Protein AF-A0AAU9M4W1-F1 (afdb_monomer_lite)

InterPro domains:
  IPR027356 NPH3 domain [PF03000] (1-107)
  IPR027356 NPH3 domain [PS51649] (1-108)
  IPR043454 NPH3/RPT2-like family [PTHR32370] (1-107)

Structure (mmCIF, N/CA/C/O backbone):
data_AF-A0AAU9M4W1-F1
#
_entry.id   AF-A0AAU9M4W1-F1
#
loop_
_atom_site.group_PDB
_atom_site.id
_atom_site.type_symbol
_atom_site.label_atom_id
_atom_site.label_alt_id
_atom_site.label_comp_id
_atom_site.label_asym_id
_atom_site.label_entity_id
_atom_site.label_seq_id
_atom_site.pdbx_PDB_ins_code
_atom_site.Cartn_x
_atom_site.Cartn_y
_atom_site.Cartn_z
_atom_site.occupancy
_atom_site.B_iso_or_equiv
_atom_site.auth_seq_id
_atom_site.auth_comp_id
_atom_site.auth_asym_id
_atom_site.auth_atom_id
_atom_site.pdbx_PDB_model_num
ATOM 1 N N . MET A 1 1 ? 22.738 7.927 -5.315 1.00 49.53 1 MET A N 1
ATOM 2 C CA . MET A 1 1 ? 21.273 7.806 -5.409 1.00 49.53 1 MET A CA 1
ATOM 3 C C . MET A 1 1 ? 20.799 7.486 -4.016 1.00 49.53 1 MET A C 1
ATOM 5 O O . MET A 1 1 ? 21.299 6.522 -3.449 1.00 49.53 1 MET A O 1
ATOM 9 N N . ASP A 1 2 ? 19.952 8.337 -3.456 1.00 64.69 2 ASP A N 1
ATOM 10 C CA . ASP A 1 2 ? 19.357 8.104 -2.145 1.00 64.69 2 ASP A CA 1
ATOM 11 C C . ASP A 1 2 ? 18.311 6.990 -2.276 1.00 64.69 2 ASP A C 1
ATOM 13 O O . ASP A 1 2 ? 17.534 6.972 -3.233 1.00 64.69 2 ASP A O 1
ATOM 17 N N . GLN A 1 3 ? 18.356 6.006 -1.379 1.00 76.00 3 GLN A N 1
ATOM 18 C CA . GLN A 1 3 ? 17.350 4.947 -1.319 1.00 76.00 3 GLN A CA 1
ATOM 19 C C . GLN A 1 3 ? 16.107 5.511 -0.633 1.00 76.00 3 GLN A C 1
ATOM 21 O O . GLN A 1 3 ? 16.238 6.182 0.390 1.00 76.00 3 GLN A O 1
ATOM 26 N N . ALA A 1 4 ? 14.923 5.242 -1.184 1.00 85.19 4 ALA A N 1
ATOM 27 C CA . ALA A 1 4 ? 13.677 5.627 -0.535 1.00 85.19 4 ALA A CA 1
ATOM 28 C C . ALA A 1 4 ? 13.551 4.906 0.813 1.00 85.19 4 ALA A C 1
ATOM 30 O O . ALA A 1 4 ? 13.767 3.696 0.913 1.00 85.19 4 ALA A O 1
ATOM 31 N N . SER A 1 5 ? 13.210 5.668 1.839 1.00 89.88 5 SER A N 1
ATOM 32 C CA . SER A 1 5 ? 12.911 5.193 3.179 1.00 89.88 5 SER A CA 1
ATOM 33 C C . SER A 1 5 ? 11.400 5.098 3.382 1.00 89.88 5 SER A C 1
ATOM 35 O O . SER A 1 5 ? 10.611 5.610 2.586 1.00 89.88 5 SER A O 1
ATOM 37 N N . ILE A 1 6 ? 10.982 4.456 4.473 1.00 90.75 6 ILE A N 1
ATOM 38 C CA . ILE A 1 6 ? 9.564 4.394 4.842 1.00 90.75 6 ILE A CA 1
ATOM 39 C C . ILE A 1 6 ? 8.950 5.798 4.957 1.00 90.75 6 ILE A C 1
ATOM 41 O O . ILE A 1 6 ? 7.852 6.031 4.463 1.00 90.75 6 ILE A O 1
ATOM 45 N N . GLU A 1 7 ? 9.683 6.759 5.518 1.00 91.12 7 GLU A N 1
ATOM 46 C CA . GLU A 1 7 ? 9.214 8.133 5.720 1.00 91.12 7 GLU A CA 1
ATOM 47 C C . GLU A 1 7 ? 8.845 8.831 4.401 1.00 91.12 7 GLU A C 1
ATOM 49 O O . GLU A 1 7 ? 7.930 9.652 4.379 1.00 91.12 7 GLU A O 1
ATOM 54 N N . ASP A 1 8 ? 9.490 8.453 3.292 1.00 92.44 8 ASP A N 1
ATOM 55 C CA . ASP A 1 8 ? 9.257 9.042 1.969 1.00 92.44 8 ASP A CA 1
ATOM 56 C C . ASP A 1 8 ? 7.932 8.597 1.333 1.00 92.44 8 ASP A C 1
ATOM 58 O O . ASP A 1 8 ? 7.402 9.275 0.450 1.00 92.44 8 ASP A O 1
ATOM 62 N N . ILE A 1 9 ? 7.385 7.458 1.768 1.00 92.56 9 ILE A N 1
ATOM 63 C CA . ILE A 1 9 ? 6.151 6.877 1.218 1.00 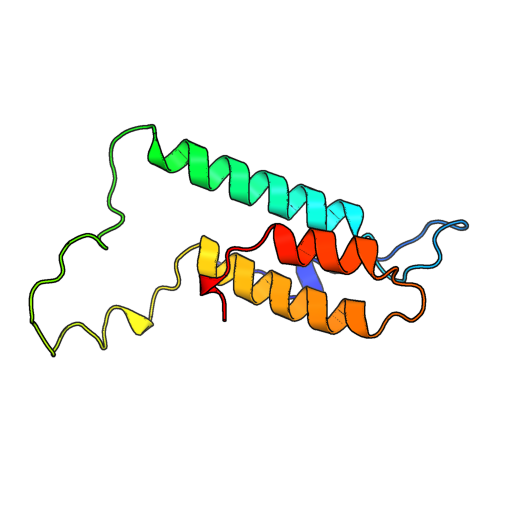92.56 9 ILE A CA 1
ATOM 64 C C . ILE A 1 9 ? 4.954 6.985 2.170 1.00 92.56 9 ILE A C 1
ATOM 66 O O . ILE A 1 9 ? 3.824 6.680 1.777 1.00 92.56 9 ILE A O 1
ATOM 70 N N . LEU A 1 10 ? 5.167 7.445 3.408 1.00 92.56 10 LEU A N 1
ATOM 71 C CA . LEU A 1 10 ? 4.097 7.716 4.367 1.00 92.56 10 LEU A CA 1
ATOM 72 C C . LEU A 1 10 ? 3.362 9.005 3.998 1.00 92.56 10 LEU A C 1
ATOM 74 O O . LEU A 1 10 ? 3.697 10.101 4.439 1.00 92.56 10 LEU A O 1
ATOM 78 N N . ILE A 1 11 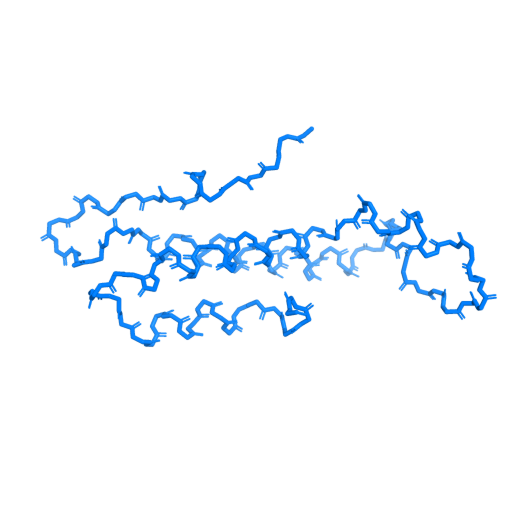? 2.311 8.861 3.197 1.00 91.56 11 ILE A N 1
ATOM 79 C CA . ILE A 1 11 ? 1.430 9.964 2.812 1.00 91.56 11 ILE A CA 1
ATOM 80 C C . ILE A 1 11 ? 0.291 10.049 3.838 1.00 91.56 11 ILE A C 1
ATOM 82 O O . ILE A 1 11 ? -0.532 9.131 3.882 1.00 91.56 11 ILE A O 1
ATOM 86 N N . PRO A 1 12 ? 0.204 11.109 4.665 1.00 90.75 12 PRO A N 1
ATOM 87 C CA . PRO A 1 12 ? -0.850 11.226 5.665 1.00 90.75 12 PRO A CA 1
ATOM 88 C C . PRO A 1 12 ? -2.221 11.366 5.011 1.00 90.75 12 PRO A C 1
ATOM 90 O O . PRO A 1 12 ? -2.385 12.117 4.043 1.00 90.75 12 PRO A O 1
ATOM 93 N N . ASN A 1 13 ? -3.223 10.706 5.582 1.00 88.62 13 ASN A N 1
ATOM 94 C CA . ASN A 1 13 ? -4.596 10.914 5.162 1.00 88.62 13 ASN A CA 1
ATOM 95 C C . ASN A 1 13 ? -5.152 12.206 5.783 1.00 88.62 13 ASN A C 1
ATOM 97 O O . ASN A 1 13 ? -5.305 12.311 6.997 1.00 88.62 13 ASN A O 1
ATOM 101 N N . MET A 1 14 ? -5.451 13.207 4.951 1.00 81.94 14 MET A N 1
ATOM 102 C CA . MET A 1 14 ? -6.018 14.497 5.387 1.00 81.94 14 MET A CA 1
ATOM 103 C C . MET A 1 14 ? -7.540 14.575 5.173 1.00 81.94 14 MET A C 1
ATOM 105 O O . MET A 1 14 ? -8.149 15.633 5.349 1.00 81.94 14 MET A O 1
ATOM 109 N N . GLY A 1 15 ? -8.168 13.479 4.736 1.00 75.06 15 GLY A N 1
ATOM 110 C CA . GLY A 1 15 ? -9.588 13.427 4.423 1.00 75.06 15 GLY A CA 1
ATOM 111 C C . GLY A 1 15 ? -10.453 13.253 5.669 1.00 75.06 15 GLY A C 1
ATOM 112 O O . GLY A 1 15 ? -10.304 12.292 6.410 1.00 75.06 15 GLY A O 1
ATOM 113 N N . TYR A 1 16 ? -11.453 14.120 5.848 1.00 65.69 16 TYR A N 1
ATOM 114 C CA . TYR A 1 16 ? -12.425 14.034 6.954 1.00 65.69 16 TYR A CA 1
ATOM 115 C C . TYR A 1 16 ? -13.256 12.735 6.987 1.00 65.69 16 TYR A C 1
ATOM 117 O O . TYR A 1 16 ? -13.938 12.473 7.974 1.00 65.69 16 TYR A O 1
ATOM 125 N N . SER A 1 17 ? -13.255 11.958 5.901 1.00 69.56 17 SER A N 1
ATOM 126 C CA . SER A 1 17 ? -14.028 10.721 5.738 1.00 69.56 17 SER A CA 1
ATOM 127 C C . SER A 1 17 ? -13.181 9.451 5.766 1.00 69.56 17 SER A C 1
ATOM 129 O O . SER A 1 17 ? -13.743 8.363 5.650 1.00 69.56 17 SER A O 1
ATOM 131 N N . SER A 1 18 ? -11.855 9.575 5.828 1.00 71.81 18 SER A N 1
ATOM 132 C CA . SER A 1 18 ? -10.970 8.418 5.866 1.00 71.81 18 SER A CA 1
ATOM 133 C C . SER A 1 18 ? -10.623 8.096 7.307 1.00 71.81 18 SER A C 1
ATOM 135 O O . SER A 1 18 ? -10.243 8.974 8.077 1.00 71.81 18 SER A O 1
ATOM 137 N N . GLU A 1 19 ? -10.792 6.834 7.678 1.00 83.69 19 GLU A N 1
ATOM 138 C CA . GLU 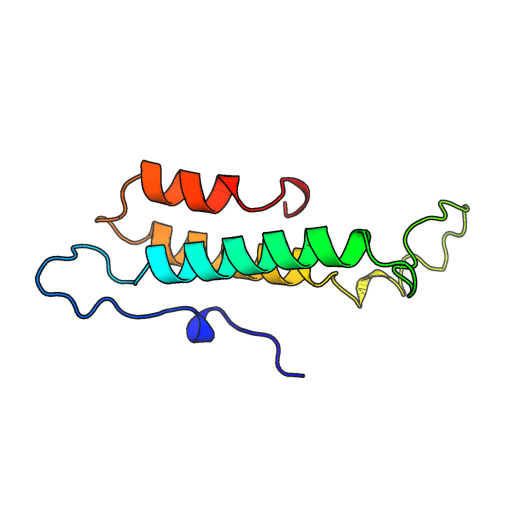A 1 19 ? -10.482 6.363 9.027 1.00 83.69 19 GLU A CA 1
ATOM 139 C C . GLU A 1 19 ? -9.007 5.945 9.143 1.00 83.69 19 GLU A C 1
ATOM 141 O O . GLU A 1 19 ? -8.493 5.845 10.253 1.00 83.69 19 GLU A O 1
ATOM 146 N N . THR A 1 20 ? -8.307 5.726 8.024 1.00 89.88 20 THR A N 1
ATOM 147 C CA . THR A 1 20 ? -6.902 5.299 8.036 1.00 89.88 20 THR A CA 1
ATOM 148 C C . THR A 1 20 ? -5.949 6.474 8.223 1.00 89.88 20 THR A C 1
ATOM 150 O O . THR A 1 20 ? -6.199 7.577 7.743 1.00 89.88 20 THR A O 1
ATOM 153 N N . LEU A 1 21 ? -4.814 6.225 8.874 1.00 89.44 21 LEU A N 1
ATOM 154 C CA . LEU A 1 21 ? -3.781 7.232 9.144 1.00 89.44 21 LEU A CA 1
ATOM 155 C C . LEU A 1 21 ? -3.035 7.670 7.871 1.00 89.44 21 LEU A C 1
ATOM 157 O O . LEU A 1 21 ? -2.612 8.823 7.762 1.00 89.44 21 LEU A O 1
ATOM 161 N N . TYR A 1 22 ? -2.916 6.767 6.893 1.00 92.19 22 TYR A N 1
ATOM 162 C CA . TYR A 1 22 ? -2.178 6.978 5.645 1.00 92.19 22 TYR A CA 1
ATOM 163 C C . TYR A 1 22 ? -3.042 6.752 4.393 1.00 92.19 22 TYR A C 1
ATOM 165 O O . TYR A 1 22 ? -4.089 6.098 4.430 1.00 92.19 22 TYR A O 1
ATOM 173 N N . GLU A 1 23 ? -2.596 7.303 3.264 1.00 92.00 23 GLU A N 1
ATOM 174 C CA . GLU A 1 23 ? -3.168 7.127 1.923 1.00 92.00 23 GLU A CA 1
ATOM 175 C C . GLU A 1 23 ? -2.683 5.816 1.286 1.00 92.00 23 GLU A C 1
ATOM 177 O O . GLU A 1 23 ? -1.766 5.779 0.463 1.00 92.00 23 GLU A O 1
ATOM 182 N N . ILE A 1 24 ? -3.325 4.717 1.672 1.00 91.88 24 ILE A N 1
ATOM 183 C CA . ILE A 1 24 ? -2.924 3.363 1.269 1.00 91.88 24 ILE A CA 1
ATOM 184 C C . ILE A 1 24 ? -3.097 3.133 -0.236 1.00 91.88 24 ILE A C 1
ATOM 186 O O . ILE A 1 24 ? -2.238 2.543 -0.890 1.00 91.88 24 ILE A O 1
ATOM 190 N N . ASP A 1 25 ? -4.170 3.675 -0.813 1.00 90.31 25 ASP A N 1
ATOM 191 C CA . ASP A 1 25 ? -4.439 3.565 -2.248 1.00 90.31 25 ASP A CA 1
ATOM 192 C C . ASP A 1 25 ? -3.371 4.272 -3.098 1.00 90.31 25 ASP A C 1
ATOM 194 O O . ASP A 1 25 ? -3.144 3.905 -4.252 1.00 90.31 25 ASP A O 1
ATOM 198 N N . CYS A 1 26 ? -2.717 5.310 -2.568 1.00 92.25 26 CYS A N 1
ATOM 199 C CA . CYS A 1 26 ? -1.619 5.979 -3.262 1.00 92.25 26 CYS A CA 1
ATOM 200 C C . CYS A 1 26 ? -0.395 5.066 -3.349 1.00 92.25 26 CYS A C 1
ATOM 202 O O . CYS A 1 26 ? 0.148 4.892 -4.440 1.00 92.25 26 CYS A O 1
ATOM 204 N N . VAL A 1 27 ? -0.013 4.429 -2.240 1.00 93.19 27 VAL A N 1
ATOM 205 C CA . VAL A 1 27 ? 1.118 3.489 -2.204 1.00 93.19 27 VAL A CA 1
ATOM 206 C C . VAL A 1 27 ? 0.854 2.266 -3.080 1.00 93.19 27 VAL A C 1
ATOM 208 O O . VAL A 1 27 ? 1.719 1.897 -3.873 1.00 93.19 27 VAL A O 1
ATOM 211 N N . GLN A 1 28 ? -0.363 1.715 -3.042 1.00 92.69 28 GLN A N 1
ATOM 212 C CA . GLN A 1 28 ? -0.772 0.627 -3.935 1.00 92.69 28 GLN A CA 1
ATOM 213 C C . GLN A 1 28 ? -0.581 0.998 -5.415 1.00 92.69 28 GLN A C 1
ATOM 215 O O . GLN A 1 28 ? 0.026 0.240 -6.162 1.00 92.69 28 GLN A O 1
ATOM 220 N N . ARG A 1 29 ? -1.033 2.187 -5.844 1.00 93.62 29 ARG A N 1
ATOM 221 C CA . ARG A 1 29 ? -0.872 2.631 -7.242 1.00 93.62 29 ARG A CA 1
ATOM 222 C C . ARG A 1 29 ? 0.590 2.804 -7.649 1.00 93.62 29 ARG A C 1
ATOM 224 O O . ARG A 1 29 ? 0.933 2.510 -8.791 1.00 93.62 29 ARG A O 1
ATOM 231 N N . MET A 1 30 ? 1.439 3.304 -6.749 1.00 92.88 30 MET A N 1
ATOM 232 C CA . MET A 1 30 ? 2.876 3.423 -7.021 1.00 92.88 30 MET A CA 1
ATOM 233 C C . MET A 1 30 ? 3.512 2.044 -7.211 1.00 92.88 30 MET A C 1
ATOM 235 O O . MET A 1 30 ? 4.266 1.849 -8.164 1.00 92.88 30 MET A O 1
ATOM 239 N N . LEU A 1 31 ? 3.170 1.090 -6.341 1.00 92.00 31 LEU A N 1
ATOM 240 C CA . LEU A 1 31 ? 3.643 -0.287 -6.431 1.00 92.00 31 LEU A CA 1
ATOM 241 C C . LEU A 1 31 ? 3.170 -0.958 -7.727 1.00 92.00 31 LEU A C 1
ATOM 243 O O . LEU A 1 31 ? 3.990 -1.508 -8.456 1.00 92.00 31 LEU A O 1
ATOM 247 N N . ASP A 1 32 ? 1.883 -0.850 -8.063 1.00 91.69 32 ASP A N 1
ATOM 248 C CA . ASP A 1 32 ? 1.325 -1.394 -9.307 1.00 91.69 32 ASP A CA 1
ATOM 249 C C . ASP A 1 32 ? 2.067 -0.853 -10.538 1.00 91.69 32 ASP A C 1
ATOM 251 O O . ASP A 1 32 ? 2.422 -1.607 -11.445 1.00 91.69 32 ASP A O 1
ATOM 255 N N . HIS A 1 33 ? 2.333 0.457 -10.560 1.00 91.31 33 HIS A N 1
ATOM 256 C CA . HIS A 1 33 ? 3.060 1.104 -11.647 1.00 91.31 33 HIS A CA 1
ATOM 257 C C . HIS A 1 33 ? 4.504 0.605 -11.746 1.00 91.31 33 HIS A C 1
ATOM 259 O O . HIS A 1 33 ? 4.984 0.331 -12.845 1.00 91.31 33 HIS A O 1
ATOM 265 N N . PHE A 1 34 ? 5.200 0.470 -10.615 1.00 90.31 34 PHE A N 1
ATOM 266 C CA . PHE A 1 34 ? 6.557 -0.068 -10.590 1.00 90.31 34 PHE A CA 1
ATOM 267 C C . PHE A 1 34 ? 6.598 -1.507 -11.123 1.00 90.31 34 PHE A C 1
ATOM 269 O O . PHE A 1 34 ? 7.387 -1.810 -12.014 1.00 90.31 34 PHE A O 1
ATOM 276 N N . MET A 1 35 ? 5.697 -2.370 -10.646 1.00 87.69 35 MET A N 1
ATOM 277 C CA . MET A 1 35 ? 5.628 -3.773 -11.067 1.00 87.69 35 MET A CA 1
ATOM 278 C C . MET A 1 35 ? 5.231 -3.930 -12.540 1.00 87.69 35 MET A C 1
ATOM 280 O O . MET A 1 35 ? 5.651 -4.886 -13.189 1.00 87.69 35 MET A O 1
ATOM 284 N N . ALA A 1 36 ? 4.425 -3.017 -13.087 1.00 87.69 36 ALA A N 1
ATOM 285 C CA . ALA A 1 36 ? 4.129 -2.980 -14.517 1.00 87.69 36 ALA A CA 1
ATOM 286 C C . ALA A 1 36 ? 5.357 -2.552 -15.341 1.00 87.69 36 ALA A C 1
ATOM 288 O O . ALA A 1 36 ? 5.689 -3.210 -16.323 1.00 87.69 36 ALA A O 1
ATOM 289 N N . ALA A 1 37 ? 6.064 -1.503 -14.910 1.00 84.06 37 ALA A N 1
ATOM 290 C CA . ALA A 1 37 ? 7.246 -0.993 -15.602 1.00 84.06 37 ALA A CA 1
ATOM 291 C C . ALA A 1 37 ? 8.414 -1.995 -15.615 1.00 84.06 37 ALA A C 1
ATOM 293 O O . ALA A 1 37 ? 9.107 -2.110 -16.624 1.00 84.06 37 ALA A O 1
ATOM 294 N N . ASP A 1 38 ? 8.610 -2.740 -14.523 1.00 77.00 38 ASP A N 1
ATOM 295 C CA . ASP A 1 38 ? 9.618 -3.804 -14.432 1.00 77.00 38 ASP A CA 1
ATOM 296 C C . ASP A 1 38 ? 9.345 -4.929 -15.445 1.00 77.00 38 ASP A C 1
ATOM 298 O O . ASP A 1 38 ? 10.250 -5.379 -16.144 1.00 77.00 38 ASP A O 1
ATOM 302 N N . ARG A 1 39 ? 8.072 -5.315 -15.624 1.00 71.88 39 ARG A N 1
ATOM 303 C CA . ARG A 1 39 ? 7.664 -6.336 -16.608 1.00 71.88 39 ARG A CA 1
ATOM 304 C C . ARG A 1 39 ? 7.889 -5.895 -18.053 1.00 71.88 39 ARG A C 1
ATOM 306 O O . ARG A 1 39 ? 8.283 -6.722 -18.875 1.00 71.88 39 ARG A O 1
ATOM 313 N N . ASP A 1 40 ? 7.653 -4.621 -18.356 1.00 64.94 40 ASP A N 1
ATOM 314 C CA . ASP A 1 40 ? 7.855 -4.065 -19.699 1.00 64.94 40 ASP A CA 1
ATOM 315 C C . ASP A 1 40 ? 9.353 -3.926 -20.040 1.00 64.94 40 ASP A C 1
ATOM 317 O O . ASP A 1 40 ? 9.746 -4.139 -21.188 1.00 64.94 40 ASP A O 1
ATOM 321 N N . HIS A 1 41 ? 10.214 -3.668 -19.045 1.00 59.22 41 HIS A N 1
ATOM 322 C CA . HIS A 1 41 ? 11.675 -3.601 -19.217 1.00 59.22 41 HIS A CA 1
ATOM 323 C C . HIS A 1 41 ? 12.314 -4.939 -19.624 1.00 59.22 41 HIS A C 1
ATOM 325 O O . HIS A 1 41 ? 13.407 -4.957 -20.180 1.00 59.22 41 HIS A O 1
ATOM 331 N N . VAL A 1 42 ? 11.640 -6.065 -19.376 1.00 54.84 42 VAL A N 1
ATOM 332 C CA . VAL A 1 42 ? 12.120 -7.404 -19.757 1.00 54.84 42 VAL A CA 1
ATOM 333 C C . VAL A 1 42 ? 11.836 -7.721 -21.240 1.00 54.84 42 VAL A C 1
ATOM 335 O O . VAL A 1 42 ? 12.405 -8.667 -21.784 1.00 54.84 42 VAL A O 1
ATOM 338 N N . GLN A 1 43 ? 10.981 -6.947 -21.927 1.00 49.81 43 GLN A N 1
ATOM 339 C CA . GLN A 1 43 ? 10.580 -7.210 -23.321 1.00 49.81 43 GLN A CA 1
ATOM 340 C C . GLN A 1 43 ? 11.345 -6.417 -24.392 1.00 49.81 43 GLN A C 1
ATOM 342 O O . GLN A 1 43 ? 11.347 -6.853 -25.546 1.00 49.81 43 GLN A O 1
ATOM 347 N N . ASP A 1 44 ? 12.013 -5.312 -24.049 1.00 41.72 44 ASP A N 1
ATOM 348 C CA . ASP A 1 44 ? 12.855 -4.552 -24.985 1.00 41.72 44 ASP A CA 1
ATOM 349 C C . ASP A 1 44 ? 14.324 -4.954 -24.784 1.00 41.72 44 ASP A C 1
ATOM 351 O O . ASP A 1 44 ? 14.916 -4.741 -23.731 1.00 41.72 44 ASP A O 1
ATOM 355 N N . GLY A 1 45 ? 14.885 -5.680 -25.751 1.00 53.19 45 GLY A N 1
ATOM 356 C CA . GLY A 1 45 ? 16.162 -6.372 -25.591 1.00 53.19 45 GLY A CA 1
ATOM 357 C C . GLY A 1 45 ? 17.366 -5.449 -25.348 1.00 53.19 45 GLY A C 1
ATOM 358 O O . GLY A 1 45 ? 17.534 -4.453 -26.045 1.00 53.19 45 GLY A O 1
ATOM 359 N N . SER A 1 46 ? 18.279 -5.917 -24.480 1.00 50.97 46 SER A N 1
ATOM 360 C CA . SER A 1 46 ? 19.563 -5.297 -24.079 1.00 50.97 46 SER A CA 1
ATOM 361 C C . SER A 1 46 ? 19.371 -4.204 -23.016 1.00 50.97 46 SER A C 1
ATOM 363 O O . SER A 1 46 ? 18.804 -3.164 -23.294 1.00 50.97 46 SER A O 1
ATOM 365 N N . GLU A 1 47 ? 19.762 -4.385 -21.752 1.00 47.66 47 GLU A N 1
ATOM 366 C CA . GLU A 1 47 ? 21.132 -4.599 -21.276 1.00 47.66 47 GLU A CA 1
ATOM 367 C C . GLU A 1 47 ? 21.122 -5.251 -19.865 1.00 47.66 47 GLU A C 1
ATOM 369 O O . GLU A 1 47 ? 20.489 -4.747 -18.945 1.00 47.66 47 GLU A O 1
ATOM 374 N N . ILE A 1 48 ? 21.849 -6.370 -19.705 1.00 51.53 48 ILE A N 1
ATOM 375 C CA . ILE A 1 48 ? 22.449 -6.890 -18.451 1.00 51.53 48 ILE A CA 1
ATOM 376 C C . ILE A 1 48 ? 21.643 -6.762 -17.138 1.00 51.53 48 ILE A C 1
ATOM 378 O O . ILE A 1 48 ? 21.977 -5.978 -16.254 1.00 51.53 48 ILE A O 1
ATOM 382 N N . THR A 1 49 ? 20.721 -7.694 -16.902 1.00 49.47 49 THR A N 1
ATOM 383 C CA . THR A 1 49 ? 20.674 -8.367 -15.594 1.00 49.47 49 THR A CA 1
ATOM 384 C C . THR A 1 49 ? 21.451 -9.671 -15.716 1.00 49.47 49 THR A C 1
ATOM 386 O O . THR A 1 49 ? 20.947 -10.712 -16.131 1.00 49.47 49 THR A O 1
ATOM 389 N N . ASP A 1 50 ? 22.741 -9.574 -15.407 1.00 49.66 50 ASP A N 1
ATOM 390 C CA . ASP A 1 50 ? 23.626 -10.706 -15.158 1.00 49.66 50 ASP A CA 1
ATOM 391 C C . ASP A 1 50 ? 23.120 -11.483 -13.930 1.00 49.66 50 ASP A C 1
ATOM 393 O O . ASP A 1 50 ? 23.529 -11.248 -12.797 1.00 49.66 50 ASP A O 1
ATOM 397 N N . LEU A 1 51 ? 22.123 -12.343 -14.138 1.00 53.28 51 LEU A N 1
ATOM 398 C CA . LEU A 1 51 ? 21.685 -13.333 -13.154 1.00 53.28 51 LEU A CA 1
ATOM 399 C C . LEU A 1 51 ? 21.115 -14.575 -13.849 1.00 53.28 51 LEU A C 1
ATOM 401 O O . LEU A 1 51 ? 20.049 -15.086 -13.511 1.00 53.28 51 LEU A O 1
ATOM 405 N N . GLY A 1 52 ? 21.832 -15.030 -14.876 1.00 48.59 52 GLY A N 1
ATOM 406 C CA . GLY A 1 52 ? 21.433 -16.142 -15.733 1.00 48.59 52 GLY A CA 1
ATOM 407 C C . GLY A 1 52 ? 22.503 -17.210 -15.941 1.00 48.59 52 GLY A C 1
ATOM 408 O O . GLY A 1 52 ? 22.381 -17.958 -16.903 1.00 48.59 52 GLY A O 1
ATOM 409 N N . CYS A 1 53 ? 23.528 -17.307 -15.088 1.00 39.22 53 CYS A N 1
ATOM 410 C CA . CYS A 1 53 ? 24.530 -18.372 -15.180 1.00 39.22 53 CYS A CA 1
ATOM 411 C C . CYS A 1 53 ? 24.802 -18.970 -13.797 1.00 39.22 53 CYS A C 1
ATOM 413 O O . CYS A 1 53 ? 25.601 -18.462 -13.016 1.00 39.22 53 CYS A O 1
ATOM 415 N N . LEU A 1 54 ? 24.117 -20.075 -13.505 1.00 51.16 54 LEU A N 1
ATOM 416 C CA . LEU A 1 54 ? 24.555 -21.041 -12.506 1.00 51.16 54 LEU A CA 1
ATOM 417 C C . LEU A 1 54 ? 25.825 -21.712 -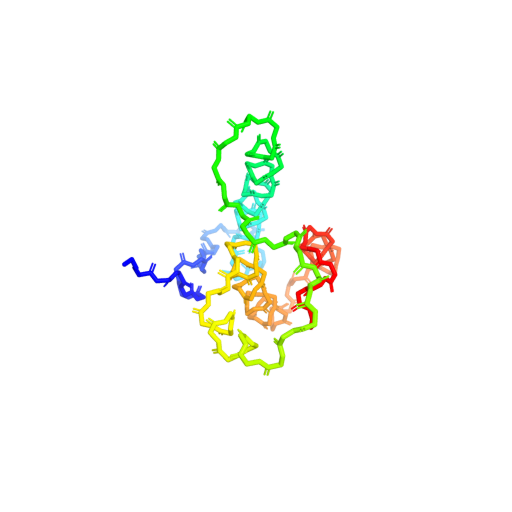13.051 1.00 51.16 54 LEU A C 1
ATOM 419 O O . LEU A 1 54 ? 25.737 -22.714 -13.754 1.00 51.16 54 LEU A O 1
ATOM 423 N N . GLU A 1 55 ? 26.993 -21.147 -12.769 1.00 45.62 55 GLU A N 1
ATOM 424 C CA . GLU A 1 55 ? 28.258 -21.869 -12.887 1.00 45.62 55 GLU A CA 1
ATOM 425 C C . GLU A 1 55 ? 28.942 -21.847 -11.521 1.00 45.62 55 GLU A C 1
ATOM 427 O O . GLU A 1 55 ? 29.238 -20.780 -10.986 1.00 45.62 55 GLU A O 1
ATOM 432 N N . ASP A 1 56 ? 29.120 -23.048 -10.959 1.00 46.44 56 ASP A N 1
ATOM 433 C CA . ASP A 1 56 ? 29.807 -23.370 -9.704 1.00 46.44 56 ASP A CA 1
ATOM 434 C C . ASP A 1 56 ? 31.111 -22.573 -9.546 1.00 46.44 56 ASP A C 1
ATOM 436 O O . ASP A 1 56 ? 32.173 -23.018 -9.973 1.00 46.44 56 ASP A O 1
ATOM 440 N N . ASN A 1 57 ? 31.047 -21.402 -8.915 1.00 45.75 57 ASN A N 1
ATOM 441 C CA . ASN A 1 57 ? 32.220 -20.684 -8.432 1.00 45.75 57 ASN A CA 1
ATOM 442 C C . ASN A 1 57 ? 31.871 -20.047 -7.084 1.00 45.75 57 ASN A C 1
ATOM 444 O O . ASN A 1 57 ? 31.217 -19.012 -6.984 1.00 45.75 57 ASN A O 1
ATOM 448 N N . GLU A 1 58 ? 32.314 -20.715 -6.026 1.00 57.03 58 GLU A N 1
ATOM 449 C CA . GLU A 1 58 ? 32.090 -20.406 -4.609 1.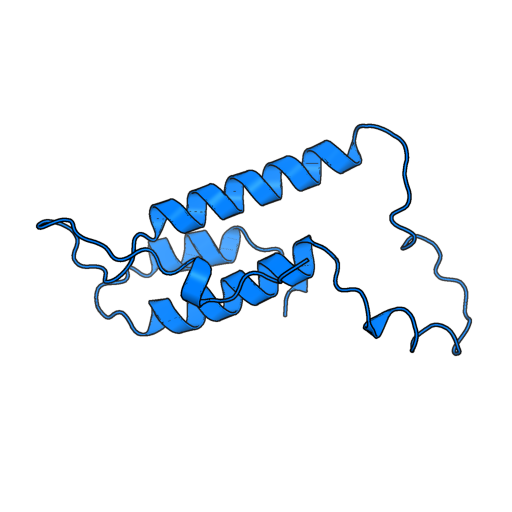00 57.03 58 GLU A CA 1
ATOM 450 C C . GLU A 1 58 ? 32.707 -19.074 -4.116 1.00 57.03 58 GLU A C 1
ATOM 452 O O . GLU A 1 58 ? 32.559 -18.734 -2.944 1.00 57.03 58 GLU A O 1
ATOM 457 N N . ASP A 1 59 ? 33.337 -18.288 -4.999 1.00 50.91 59 ASP A N 1
ATOM 458 C CA . ASP A 1 59 ? 34.063 -17.047 -4.665 1.00 50.91 59 ASP A CA 1
ATOM 459 C C . ASP A 1 59 ? 33.327 -15.747 -5.088 1.00 50.91 59 ASP A C 1
ATOM 461 O O . ASP A 1 59 ? 33.652 -14.664 -4.605 1.00 50.91 59 ASP A O 1
ATOM 465 N N . ASP A 1 60 ? 32.269 -15.822 -5.9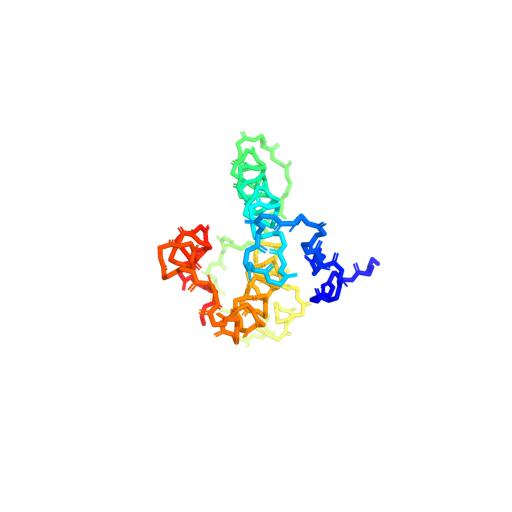15 1.00 45.91 60 ASP A N 1
ATOM 466 C CA . ASP A 1 60 ? 31.482 -14.647 -6.368 1.00 45.91 60 ASP A CA 1
ATOM 467 C C . ASP A 1 60 ? 30.216 -14.364 -5.522 1.00 45.91 60 ASP A C 1
ATOM 469 O O . ASP A 1 60 ? 29.578 -13.312 -5.647 1.00 45.91 60 ASP A O 1
ATOM 473 N N . LEU A 1 61 ? 29.877 -15.253 -4.581 1.00 51.34 61 LEU A N 1
ATOM 474 C CA . LEU A 1 61 ? 28.722 -15.118 -3.674 1.00 51.34 61 LEU A CA 1
ATOM 475 C C . LEU A 1 61 ? 28.821 -13.898 -2.736 1.00 51.34 61 LEU A C 1
ATOM 477 O O . LEU A 1 61 ? 27.803 -13.370 -2.279 1.00 51.34 61 LEU A O 1
ATOM 481 N N . ILE A 1 62 ? 30.041 -13.413 -2.484 1.00 47.06 62 ILE A N 1
ATOM 482 C CA . ILE A 1 62 ? 30.304 -12.251 -1.624 1.00 47.06 62 ILE A CA 1
ATOM 483 C C . ILE A 1 62 ? 30.177 -10.934 -2.406 1.00 47.06 62 ILE A C 1
ATOM 485 O O . ILE A 1 62 ? 29.885 -9.905 -1.810 1.00 47.06 62 ILE A O 1
ATOM 489 N N . ARG A 1 63 ? 30.326 -10.921 -3.740 1.00 44.09 63 ARG A N 1
ATOM 490 C CA . ARG A 1 63 ? 30.195 -9.679 -4.529 1.00 44.09 63 ARG A CA 1
ATOM 491 C C . ARG A 1 63 ? 28.746 -9.371 -4.916 1.00 44.09 63 ARG A C 1
ATOM 493 O O . ARG A 1 63 ? 28.378 -8.200 -4.973 1.00 44.09 63 ARG A O 1
ATOM 500 N N . ASN A 1 64 ? 27.917 -10.398 -5.101 1.00 47.44 64 ASN A N 1
ATOM 501 C CA . ASN A 1 64 ? 26.502 -10.246 -5.464 1.00 47.44 64 ASN A CA 1
ATOM 502 C C . ASN A 1 64 ? 25.571 -9.906 -4.288 1.00 47.44 64 ASN A C 1
ATOM 504 O O . ASN A 1 64 ? 24.415 -9.554 -4.499 1.00 47.44 64 ASN A O 1
ATOM 508 N N . SER A 1 65 ? 26.063 -9.961 -3.049 1.00 47.81 65 SER A N 1
ATOM 509 C CA . SER A 1 65 ? 25.301 -9.578 -1.853 1.00 47.81 65 SER A CA 1
ATOM 510 C C . SER A 1 65 ? 25.200 -8.056 -1.651 1.00 47.81 65 SER A C 1
ATOM 512 O O . SER A 1 65 ? 24.489 -7.609 -0.754 1.00 47.81 65 SER A O 1
ATOM 514 N N . TYR A 1 66 ? 25.870 -7.246 -2.483 1.00 48.00 66 TYR A N 1
ATOM 515 C CA . TYR A 1 66 ? 25.891 -5.783 -2.350 1.00 48.00 66 TYR A CA 1
ATOM 516 C C . TYR A 1 66 ? 24.955 -5.030 -3.311 1.00 48.00 66 TYR A C 1
ATOM 518 O O . TYR A 1 66 ? 24.798 -3.819 -3.160 1.00 48.00 66 TYR A O 1
ATOM 526 N N . SER A 1 67 ? 24.299 -5.704 -4.264 1.00 57.22 67 SER A N 1
ATOM 527 C CA . SER A 1 67 ? 23.331 -5.069 -5.171 1.00 57.22 67 SER A CA 1
ATOM 528 C C . SER A 1 67 ? 21.989 -5.796 -5.141 1.00 57.22 67 SER A C 1
ATOM 530 O O . SER A 1 67 ? 21.757 -6.737 -5.899 1.00 57.22 67 SER A O 1
ATOM 532 N N . LEU A 1 68 ? 21.093 -5.347 -4.258 1.00 67.31 68 LEU A N 1
ATOM 533 C CA . LEU A 1 68 ? 19.681 -5.728 -4.314 1.00 67.31 68 LEU A CA 1
ATOM 534 C C . LEU A 1 68 ? 19.118 -5.341 -5.687 1.00 67.31 68 LEU A C 1
ATOM 536 O O . LEU A 1 68 ? 19.386 -4.243 -6.179 1.00 67.31 68 LEU A O 1
ATOM 540 N N . THR A 1 69 ? 18.320 -6.221 -6.294 1.00 81.62 69 THR A N 1
ATOM 541 C CA . THR A 1 69 ? 17.584 -5.839 -7.505 1.00 81.62 69 THR A CA 1
ATOM 542 C C . THR A 1 69 ? 16.603 -4.710 -7.164 1.00 81.62 69 THR A C 1
ATOM 544 O O . THR A 1 69 ? 16.133 -4.648 -6.020 1.00 81.62 69 THR A O 1
ATOM 547 N N . PRO A 1 70 ? 16.242 -3.831 -8.116 1.00 83.88 70 PRO A N 1
ATOM 548 C CA . PRO A 1 70 ? 15.232 -2.799 -7.882 1.00 83.88 70 PRO A CA 1
ATOM 549 C C . PRO A 1 70 ? 13.932 -3.361 -7.287 1.00 83.88 70 PRO A C 1
ATOM 551 O O . PRO A 1 70 ? 13.368 -2.769 -6.369 1.00 83.88 70 PRO A O 1
ATOM 554 N N . VAL A 1 71 ? 13.511 -4.548 -7.737 1.00 83.94 71 VAL A N 1
ATOM 555 C CA . VAL A 1 71 ? 12.340 -5.259 -7.205 1.00 83.94 71 VAL A CA 1
ATOM 556 C C . VAL A 1 71 ? 12.537 -5.659 -5.745 1.00 83.94 71 VAL A C 1
ATOM 558 O O . VAL A 1 71 ? 11.649 -5.421 -4.932 1.00 83.94 71 VAL A O 1
ATOM 561 N N . THR A 1 72 ? 13.698 -6.206 -5.374 1.00 83.19 72 THR A N 1
ATOM 562 C CA . THR A 1 72 ? 13.981 -6.562 -3.972 1.00 83.19 72 THR A CA 1
ATOM 563 C C . THR A 1 72 ? 14.040 -5.323 -3.072 1.00 83.19 72 THR A C 1
ATOM 565 O O . THR A 1 72 ? 13.595 -5.369 -1.929 1.00 83.19 72 THR A O 1
ATOM 568 N N . MET A 1 73 ? 14.543 -4.190 -3.575 1.00 86.88 73 MET A N 1
ATOM 569 C CA . MET A 1 73 ? 14.540 -2.926 -2.827 1.00 86.88 73 MET A CA 1
ATOM 570 C C . MET A 1 73 ? 13.119 -2.409 -2.579 1.00 86.88 73 MET A C 1
ATOM 572 O O . MET A 1 73 ? 12.803 -2.006 -1.461 1.00 86.88 73 MET A O 1
ATOM 576 N N . VAL A 1 74 ? 12.261 -2.445 -3.603 1.00 90.00 74 VAL A N 1
ATOM 577 C CA . VAL A 1 74 ? 10.850 -2.053 -3.481 1.00 90.00 74 VAL A CA 1
ATOM 578 C C . VAL A 1 74 ? 10.099 -3.003 -2.555 1.00 90.00 74 VAL A C 1
ATOM 580 O O . VAL A 1 74 ? 9.336 -2.535 -1.720 1.00 90.00 74 VAL A O 1
ATOM 583 N N . ALA A 1 75 ? 10.353 -4.308 -2.629 1.00 89.19 75 ALA A N 1
ATOM 584 C CA . ALA A 1 75 ? 9.717 -5.277 -1.747 1.00 89.19 75 ALA A CA 1
ATOM 585 C C . ALA A 1 75 ? 10.044 -5.017 -0.267 1.00 89.19 75 ALA A C 1
ATOM 587 O O . ALA A 1 75 ? 9.127 -4.844 0.529 1.00 89.19 75 ALA A O 1
ATOM 588 N N . ASN A 1 76 ? 11.325 -4.817 0.068 1.00 88.75 76 ASN A N 1
ATOM 589 C CA . ASN A 1 76 ? 11.742 -4.437 1.423 1.00 88.75 76 ASN A CA 1
ATOM 590 C C . ASN A 1 76 ? 11.073 -3.136 1.899 1.00 88.75 76 ASN A C 1
ATOM 592 O O . ASN A 1 76 ? 10.722 -2.991 3.071 1.00 88.75 76 ASN A O 1
ATOM 596 N N . LEU A 1 77 ? 10.913 -2.155 1.007 1.00 92.56 77 LEU A N 1
ATOM 597 C CA . LEU A 1 77 ? 10.237 -0.902 1.336 1.00 92.56 77 LEU A CA 1
ATOM 598 C C . LEU A 1 77 ? 8.745 -1.130 1.632 1.00 92.56 77 LEU A C 1
ATOM 600 O O . LEU A 1 77 ? 8.219 -0.571 2.596 1.00 92.56 77 LEU A O 1
ATOM 604 N N . ILE A 1 78 ? 8.079 -1.978 0.845 1.00 93.00 78 ILE A N 1
ATOM 605 C CA . ILE A 1 78 ? 6.676 -2.339 1.056 1.00 93.00 78 ILE A CA 1
ATOM 606 C C . ILE A 1 78 ? 6.493 -3.183 2.320 1.00 93.00 78 ILE A C 1
ATOM 608 O O . ILE A 1 78 ? 5.517 -2.964 3.027 1.00 93.00 78 ILE A O 1
ATOM 612 N N . ASP A 1 79 ? 7.426 -4.061 2.679 1.00 91.00 79 ASP A N 1
ATOM 613 C CA . ASP A 1 79 ? 7.355 -4.824 3.932 1.00 91.00 79 ASP A CA 1
ATOM 614 C C . ASP A 1 79 ? 7.413 -3.911 5.161 1.00 91.00 79 ASP A C 1
ATOM 616 O O . ASP A 1 79 ? 6.619 -4.055 6.096 1.00 91.00 79 ASP A O 1
ATOM 620 N N . ASN A 1 80 ? 8.292 -2.905 5.136 1.00 92.06 80 ASN A N 1
ATOM 621 C CA . ASN A 1 80 ? 8.332 -1.879 6.179 1.00 92.06 80 ASN A CA 1
ATOM 622 C C . ASN A 1 80 ? 7.039 -1.049 6.208 1.00 92.06 80 ASN A C 1
ATOM 624 O O . ASN A 1 80 ? 6.531 -0.733 7.284 1.00 92.06 80 ASN A O 1
ATOM 628 N N . TYR A 1 81 ? 6.467 -0.737 5.041 1.00 93.94 81 TYR A N 1
ATOM 629 C CA . TYR A 1 81 ? 5.177 -0.053 4.955 1.00 93.94 81 TYR A CA 1
ATOM 630 C C . TYR A 1 81 ? 4.035 -0.889 5.528 1.00 93.94 81 TYR A C 1
ATOM 632 O O . TYR A 1 81 ? 3.233 -0.373 6.301 1.00 93.94 81 TYR A O 1
ATOM 640 N N . LEU A 1 82 ? 3.988 -2.182 5.203 1.00 93.31 82 LEU A N 1
ATOM 641 C CA . LEU A 1 82 ? 3.026 -3.136 5.744 1.00 93.31 82 LEU A CA 1
ATOM 642 C C . LEU A 1 82 ? 3.129 -3.213 7.269 1.00 93.31 82 LEU A C 1
ATOM 644 O O . LEU A 1 82 ? 2.097 -3.200 7.935 1.00 93.31 82 LEU A O 1
ATOM 648 N N . ALA A 1 83 ? 4.343 -3.239 7.825 1.00 93.31 83 ALA A N 1
ATOM 649 C CA . ALA A 1 83 ? 4.553 -3.217 9.270 1.00 93.31 83 ALA A CA 1
ATOM 650 C C . ALA A 1 83 ? 4.003 -1.936 9.925 1.00 93.31 83 ALA A C 1
ATOM 652 O O . ALA A 1 83 ? 3.349 -2.020 10.966 1.00 93.31 83 ALA A O 1
ATOM 653 N N . GLU A 1 84 ? 4.203 -0.772 9.299 1.00 93.31 84 GLU A N 1
ATOM 654 C CA . GLU A 1 84 ? 3.695 0.510 9.799 1.00 93.31 84 GLU A CA 1
ATOM 655 C C . GLU A 1 84 ? 2.159 0.561 9.757 1.00 93.31 84 GLU A C 1
ATOM 657 O O . GLU A 1 84 ? 1.507 0.814 10.774 1.00 93.31 84 GLU A O 1
ATOM 662 N N . VAL A 1 85 ? 1.548 0.241 8.609 1.00 92.38 85 VAL A N 1
ATOM 663 C CA . VAL A 1 85 ? 0.082 0.296 8.457 1.00 92.38 85 VAL A CA 1
ATOM 664 C C . VAL A 1 85 ? -0.641 -0.827 9.200 1.00 92.38 85 VAL A C 1
ATOM 666 O O . VAL A 1 85 ? -1.810 -0.668 9.536 1.00 92.38 85 VAL A O 1
ATOM 669 N N . ALA A 1 86 ? 0.024 -1.945 9.512 1.00 91.94 86 ALA A N 1
ATOM 670 C CA . ALA A 1 86 ? -0.550 -3.011 10.338 1.00 91.94 86 ALA A CA 1
ATOM 671 C C . ALA A 1 86 ? -0.872 -2.552 11.770 1.00 91.94 86 ALA A C 1
ATOM 673 O O . ALA A 1 86 ? -1.683 -3.188 12.446 1.00 91.94 86 ALA A O 1
ATOM 674 N N . SER A 1 87 ? -0.257 -1.460 12.236 1.00 90.94 87 SER A N 1
ATOM 675 C CA . SER A 1 87 ? -0.579 -0.852 13.530 1.00 90.94 87 SER A CA 1
ATOM 676 C C . SER A 1 87 ? -1.883 -0.035 13.513 1.00 90.94 87 SER A C 1
ATOM 678 O O . SER A 1 87 ? -2.448 0.240 14.576 1.00 90.94 87 SER A O 1
ATOM 680 N N . ASP A 1 88 ? -2.392 0.320 12.328 1.00 92.12 88 ASP A N 1
ATOM 681 C CA . ASP A 1 88 ? -3.617 1.097 12.161 1.00 92.12 88 ASP A CA 1
ATOM 682 C C . ASP A 1 88 ? -4.860 0.221 12.387 1.00 92.12 88 ASP A C 1
ATOM 684 O O . ASP A 1 88 ? -5.188 -0.675 11.607 1.00 92.12 88 ASP A O 1
ATOM 688 N N . VAL A 1 89 ? -5.600 0.516 13.456 1.00 89.06 89 VAL A N 1
ATOM 689 C CA . VAL A 1 89 ? -6.827 -0.205 13.833 1.00 89.06 89 VAL A CA 1
ATOM 690 C C . VAL A 1 89 ? -7.963 -0.055 12.820 1.00 89.06 89 VAL A C 1
ATOM 692 O O . VAL A 1 89 ? -8.885 -0.871 12.809 1.00 89.06 89 VAL A O 1
ATOM 695 N N . ASN A 1 90 ? -7.908 0.975 11.975 1.00 90.69 90 ASN A N 1
ATOM 696 C CA . ASN A 1 90 ? -8.911 1.244 10.953 1.00 90.69 90 ASN A CA 1
ATOM 697 C C . ASN A 1 90 ? -8.560 0.581 9.612 1.00 90.69 90 ASN A C 1
ATOM 699 O O . ASN A 1 90 ? -9.363 0.604 8.670 1.00 90.69 90 ASN A O 1
ATOM 703 N N . LEU A 1 91 ? -7.388 -0.059 9.514 1.00 91.56 91 LEU A N 1
ATOM 704 C CA . LEU A 1 91 ? -6.997 -0.797 8.327 1.00 91.56 91 LEU A CA 1
ATOM 705 C C . LEU A 1 91 ? -7.851 -2.053 8.146 1.00 91.56 91 LEU A C 1
ATOM 707 O O . LEU A 1 91 ? -7.858 -2.990 8.945 1.00 91.56 91 LEU A O 1
ATOM 711 N N . LYS A 1 92 ? -8.547 -2.115 7.013 1.00 92.44 92 LYS A N 1
ATOM 712 C CA . LYS A 1 92 ? -9.303 -3.302 6.614 1.00 92.44 92 LYS A CA 1
ATOM 713 C C . LYS A 1 92 ? -8.351 -4.395 6.134 1.00 92.44 92 LYS A C 1
ATOM 715 O O . LYS A 1 92 ? -7.541 -4.167 5.239 1.00 92.44 92 LYS A O 1
ATOM 720 N N . LEU A 1 93 ? -8.562 -5.622 6.618 1.00 90.56 93 LEU A N 1
ATOM 721 C CA . LEU A 1 93 ? -7.789 -6.809 6.220 1.00 90.56 93 LEU A CA 1
ATOM 722 C C . LEU A 1 93 ? -7.701 -6.988 4.697 1.00 90.56 93 LEU A C 1
ATOM 724 O O . LEU A 1 93 ? -6.648 -7.330 4.170 1.00 90.56 93 LEU A O 1
ATOM 728 N N . LYS A 1 94 ? -8.799 -6.725 3.980 1.00 90.38 94 LYS A N 1
ATOM 729 C CA . LYS A 1 94 ? -8.831 -6.835 2.518 1.00 90.38 94 LYS A CA 1
ATOM 730 C C . LYS A 1 94 ? -7.828 -5.889 1.845 1.00 90.38 94 LYS A C 1
ATOM 732 O O . LYS A 1 94 ? -7.207 -6.282 0.870 1.00 90.38 94 LYS A O 1
ATOM 737 N N . THR A 1 95 ? -7.672 -4.670 2.357 1.00 89.44 95 THR A N 1
ATOM 738 C CA . THR A 1 95 ? -6.719 -3.688 1.820 1.00 89.44 95 THR A CA 1
ATOM 739 C C . THR A 1 95 ? -5.283 -4.137 2.071 1.00 89.44 95 THR A C 1
ATOM 741 O O . THR A 1 95 ? -4.466 -4.096 1.159 1.00 89.44 95 THR A O 1
ATOM 744 N N . PHE A 1 96 ? -4.998 -4.648 3.271 1.00 91.25 96 PHE A N 1
ATOM 745 C CA . PHE A 1 96 ? -3.688 -5.210 3.603 1.00 91.25 96 PHE A CA 1
ATOM 746 C C . PHE A 1 96 ? -3.318 -6.386 2.684 1.00 91.25 96 PHE A C 1
ATOM 748 O O . PHE A 1 96 ? -2.227 -6.431 2.127 1.00 91.25 96 PHE A O 1
ATOM 755 N N . GLN A 1 97 ? -4.255 -7.313 2.463 1.00 90.75 97 GLN A N 1
ATOM 756 C CA . GLN A 1 97 ? -4.048 -8.455 1.569 1.00 90.75 97 GLN A CA 1
ATOM 757 C C . GLN A 1 97 ? -3.788 -8.037 0.117 1.00 90.75 97 GLN A C 1
ATOM 759 O O . GLN A 1 97 ? -2.990 -8.686 -0.551 1.00 90.75 97 GLN A O 1
ATOM 764 N N . SER A 1 98 ? -4.432 -6.970 -0.371 1.00 90.50 98 SER A N 1
ATOM 765 C CA . SER A 1 98 ? -4.179 -6.451 -1.722 1.00 90.50 98 SER A CA 1
ATOM 766 C C . SER A 1 98 ? -2.732 -5.988 -1.909 1.00 90.50 98 SER A C 1
ATOM 768 O O . SER A 1 98 ? -2.123 -6.319 -2.925 1.00 90.50 98 SER A O 1
ATOM 770 N N . LEU A 1 99 ? -2.169 -5.281 -0.923 1.00 89.00 99 LEU A N 1
ATOM 771 C CA . LEU A 1 99 ? -0.772 -4.834 -0.964 1.00 89.00 99 LEU A CA 1
ATOM 772 C C . LEU A 1 99 ? 0.188 -6.025 -1.005 1.00 89.00 99 LEU A C 1
ATOM 774 O O . LEU A 1 99 ? 1.030 -6.104 -1.897 1.00 89.00 99 LEU A O 1
ATOM 778 N N . VAL A 1 100 ? 0.006 -6.982 -0.089 1.00 89.69 100 VAL A N 1
ATOM 779 C CA . VAL A 1 100 ? 0.830 -8.201 -0.021 1.00 89.69 100 VAL A CA 1
ATOM 780 C C . VAL A 1 100 ? 0.768 -8.980 -1.334 1.00 89.69 100 VAL A C 1
ATOM 782 O O . VAL A 1 100 ? 1.798 -9.387 -1.852 1.00 89.69 100 VAL A O 1
ATOM 785 N N . ALA A 1 101 ? -0.421 -9.135 -1.921 1.00 88.25 101 ALA A N 1
ATOM 786 C CA . ALA A 1 101 ? -0.609 -9.891 -3.162 1.00 88.25 101 ALA A CA 1
ATOM 787 C C . ALA A 1 101 ? 0.062 -9.261 -4.399 1.00 88.25 101 ALA A C 1
ATOM 789 O O . ALA A 1 101 ? 0.115 -9.894 -5.454 1.00 88.25 101 ALA A O 1
ATOM 790 N N . THR A 1 102 ? 0.524 -8.013 -4.298 1.00 85.94 102 THR A N 1
ATOM 791 C CA . THR A 1 102 ? 1.177 -7.295 -5.400 1.00 85.94 102 THR A CA 1
ATOM 792 C C . THR A 1 102 ? 2.693 -7.519 -5.404 1.00 85.94 102 THR A C 1
ATOM 794 O O . THR A 1 102 ? 3.322 -7.469 -6.464 1.00 85.94 102 THR A O 1
ATOM 797 N N . VAL A 1 103 ? 3.278 -7.799 -4.235 1.00 82.19 103 VAL A N 1
ATOM 798 C CA . VAL A 1 103 ? 4.710 -8.067 -4.071 1.00 82.19 103 VAL A CA 1
ATOM 799 C C . VAL A 1 103 ? 4.997 -9.550 -4.362 1.00 82.19 103 VAL A C 1
ATOM 801 O O . VAL A 1 103 ? 4.211 -10.410 -3.971 1.00 82.19 103 VAL A O 1
ATOM 804 N N . PRO A 1 104 ? 6.094 -9.895 -5.057 1.00 75.25 104 PRO A N 1
ATOM 805 C CA . PRO A 1 104 ? 6.468 -11.289 -5.292 1.00 75.25 104 PRO A CA 1
ATOM 806 C C . PRO A 1 104 ? 6.897 -12.040 -4.018 1.00 75.25 104 PRO A C 1
ATOM 808 O O . PRO A 1 104 ? 7.611 -11.491 -3.184 1.00 75.25 104 PRO A O 1
ATOM 811 N N . ASP A 1 105 ? 6.578 -13.338 -3.935 1.00 65.56 105 ASP A N 1
ATOM 812 C CA . ASP A 1 105 ? 6.858 -14.206 -2.769 1.00 65.56 105 ASP A CA 1
ATOM 813 C C . ASP A 1 105 ? 8.353 -14.362 -2.409 1.00 65.56 105 ASP A C 1
ATOM 815 O O . ASP A 1 105 ? 8.686 -14.802 -1.313 1.00 65.56 105 ASP A O 1
ATOM 819 N N . PHE A 1 106 ? 9.280 -14.022 -3.312 1.00 56.47 106 PHE A N 1
ATOM 820 C CA . PHE A 1 106 ? 10.728 -14.124 -3.066 1.00 56.47 106 PHE A CA 1
ATOM 821 C C . PHE A 1 106 ? 11.303 -12.967 -2.232 1.00 56.47 106 PHE A C 1
ATOM 823 O O . PHE A 1 106 ? 12.513 -12.896 -2.037 1.00 56.47 106 PHE A O 1
ATOM 830 N N . ALA A 1 107 ? 10.454 -12.046 -1.776 1.00 47.47 107 ALA A N 1
ATOM 831 C CA . ALA A 1 107 ? 10.828 -10.950 -0.889 1.00 47.47 107 ALA A CA 1
ATOM 832 C C . ALA A 1 107 ? 11.018 -11.363 0.585 1.00 47.47 107 ALA A C 1
ATOM 834 O O . ALA A 1 107 ? 11.407 -10.529 1.394 1.00 47.47 107 ALA A O 1
ATOM 835 N N . SER A 1 108 ? 10.735 -12.627 0.933 1.00 42.09 108 SER A N 1
ATOM 836 C CA . SER A 1 108 ? 10.802 -13.161 2.307 1.00 42.09 108 SER A CA 1
ATOM 837 C C . SER A 1 108 ? 12.171 -13.708 2.702 1.00 42.09 108 SER A C 1
ATOM 839 O O . SER A 1 108 ? 12.774 -14.433 1.877 1.00 42.09 108 SER A O 1
#

Sequence (108 aa):
MDQASIEDILIPNMGYSSETLYEIDCVQRMLDHFMAADRDHVQDGSEITDLGCLEDNEDDLIRNSYSLTPVTMVANLIDNYLAEVASDVNLKLKTFQSLVATVPDFAS

Organism: NCBI:txid75947

Foldseek 3Di:
DDQDALVNQFAADPDPPDLFRGDLVVLLVVLLVVLVVVVVVVVPDDDDPPPPDPDDDPPCPVVVVPDDDPLLSSLVSLVVVLVVRVPRPRDDPVSSVSSVVSRDPVND

pLDDT: mean 76.11, std 18.39, range [39.22, 93.94]

Radius of gyration: 17.16 Å; chains: 1; bounding box: 48×38×39 Å

Secondary structure (DSSP, 8-state):
-PPPPHHHH--B---TT--SSB-HHHHHHHHHHHHHHHHHHTTS--S----------TTSTTTGGG---HHHHHHHHHHHHHHHHTT-TT--HHHHHHHHTTS-GGG-